Protein AF-A0A1V4SR53-F1 (afdb_monomer_lite)

Secondary structure (DSSP, 8-state):
-EEE-TTT--EEEPPTTS-TTS----HHHHHHHHHHHHHHHHHHHHHHHHHHHHHHHHHHTTT------TTHHHHHHHHHHHHHHHHTT--

pLDDT: mean 80.74, std 9.95, range [37.59, 90.5]

Radius of gyration: 21.28 Å; chains: 1; bounding box: 42×20×60 Å

Structure (mmCIF, N/CA/C/O backbone):
data_AF-A0A1V4SR53-F1
#
_entry.id   AF-A0A1V4SR53-F1
#
loop_
_atom_site.group_PDB
_atom_site.id
_atom_site.type_symbol
_atom_site.label_atom_id
_atom_site.label_alt_id
_atom_site.label_comp_id
_atom_site.label_asym_id
_atom_site.label_entity_id
_atom_site.label_seq_id
_atom_site.pdbx_PDB_ins_code
_atom_site.Cartn_x
_atom_site.Cartn_y
_atom_site.Cartn_z
_atom_site.occupancy
_atom_site.B_iso_or_equiv
_atom_site.auth_seq_id
_atom_site.auth_comp_id
_atom_site.auth_asym_id
_atom_site.auth_atom_id
_atom_site.pdbx_PDB_model_num
ATOM 1 N N . MET A 1 1 ? -18.268 -4.274 31.132 1.00 71.62 1 MET A N 1
ATOM 2 C CA . MET A 1 1 ? -19.032 -3.719 29.994 1.00 71.62 1 MET A CA 1
ATOM 3 C C . MET A 1 1 ? -18.501 -4.277 28.676 1.00 71.62 1 MET A C 1
ATOM 5 O O . MET A 1 1 ? -17.289 -4.410 28.514 1.00 71.62 1 MET A O 1
ATOM 9 N N . THR A 1 2 ? -19.391 -4.661 27.763 1.00 82.06 2 THR A N 1
ATOM 10 C CA . THR A 1 2 ? -19.060 -5.187 26.427 1.00 82.06 2 THR A CA 1
ATOM 11 C C . THR A 1 2 ? -19.583 -4.227 25.371 1.00 82.06 2 THR A C 1
ATOM 13 O O . THR A 1 2 ? -20.755 -3.866 25.414 1.00 82.06 2 THR A O 1
ATOM 16 N N . ALA A 1 3 ? -18.734 -3.817 24.430 1.00 84.62 3 ALA A N 1
ATOM 17 C CA . ALA A 1 3 ? -19.136 -2.964 23.314 1.00 84.62 3 ALA A CA 1
ATOM 18 C C . ALA A 1 3 ? -19.251 -3.787 22.033 1.00 84.62 3 ALA A C 1
ATOM 20 O O . ALA A 1 3 ? -18.462 -4.707 21.804 1.00 84.62 3 ALA A O 1
ATOM 21 N N . LYS A 1 4 ? -20.222 -3.425 21.192 1.00 88.62 4 LYS A N 1
ATOM 22 C CA . LYS A 1 4 ? -20.439 -3.999 19.863 1.00 88.62 4 LYS A CA 1
ATOM 23 C C . LYS A 1 4 ? -20.184 -2.927 18.809 1.00 88.62 4 LYS A C 1
ATOM 25 O O . LYS A 1 4 ? -20.713 -1.825 18.902 1.00 88.62 4 LYS A O 1
ATOM 30 N N . CYS A 1 5 ? -19.389 -3.242 17.790 1.00 88.50 5 CYS A N 1
ATOM 31 C CA . CYS A 1 5 ? -19.179 -2.332 16.665 1.00 88.50 5 CYS A CA 1
ATOM 32 C C . CYS A 1 5 ? -20.370 -2.375 15.701 1.00 88.50 5 CYS A C 1
ATOM 34 O O . CYS A 1 5 ? -20.741 -3.451 15.236 1.00 88.50 5 CYS A O 1
ATOM 36 N N . SER A 1 6 ? -20.895 -1.209 15.323 1.00 86.75 6 SER A N 1
ATOM 37 C CA . SER A 1 6 ? -21.950 -1.072 14.309 1.00 86.75 6 SER A CA 1
ATOM 38 C C . SER A 1 6 ? -21.498 -1.470 12.899 1.00 86.75 6 SER A C 1
ATOM 40 O O . SER A 1 6 ? -22.288 -2.015 12.142 1.00 86.75 6 SER A O 1
ATOM 42 N N . LYS A 1 7 ? -20.221 -1.254 12.552 1.00 85.06 7 LYS A N 1
ATOM 43 C CA . LYS A 1 7 ? -19.689 -1.529 11.204 1.00 85.06 7 LYS A CA 1
ATOM 44 C C . LYS A 1 7 ? -19.359 -2.997 10.949 1.00 85.06 7 LYS A C 1
ATOM 46 O O . LYS A 1 7 ? -19.583 -3.492 9.857 1.00 85.06 7 LYS A O 1
ATOM 51 N N . CYS A 1 8 ? -18.753 -3.681 11.921 1.00 87.19 8 CYS A N 1
ATOM 52 C CA . CYS A 1 8 ? -18.264 -5.055 11.730 1.00 87.19 8 CYS A CA 1
ATOM 53 C C . CYS A 1 8 ? -18.921 -6.092 12.645 1.00 87.19 8 CYS A C 1
ATOM 55 O O . CYS A 1 8 ? -18.530 -7.256 12.610 1.00 87.19 8 CYS A O 1
ATOM 57 N N . GLY A 1 9 ? -19.846 -5.680 13.518 1.00 88.62 9 GLY A N 1
ATOM 58 C CA . GLY A 1 9 ? -20.558 -6.566 14.444 1.00 88.62 9 GLY A CA 1
ATOM 59 C C . GLY A 1 9 ? -19.706 -7.173 15.564 1.00 88.62 9 GLY A C 1
ATOM 60 O O . GLY A 1 9 ? -20.250 -7.859 16.428 1.00 88.62 9 GLY A O 1
ATOM 61 N N . ALA A 1 10 ? -18.392 -6.926 15.582 1.00 88.06 10 ALA A N 1
ATOM 62 C CA . ALA A 1 10 ? -17.484 -7.500 16.566 1.00 88.06 10 ALA A CA 1
ATOM 63 C C . ALA A 1 10 ? -17.806 -7.012 17.982 1.00 88.06 10 ALA A C 1
ATOM 65 O O . ALA A 1 10 ? -18.090 -5.828 18.179 1.00 88.06 10 ALA A O 1
ATOM 66 N N . GLN A 1 11 ? -17.705 -7.919 18.951 1.00 90.50 11 GLN A N 1
ATOM 67 C CA . GLN A 1 11 ? -17.873 -7.628 20.370 1.00 90.50 11 GLN A CA 1
ATOM 68 C C . GLN A 1 11 ? -16.528 -7.730 21.088 1.00 90.50 11 GLN A C 1
ATOM 70 O O . GLN A 1 11 ? -15.728 -8.614 20.781 1.00 90.50 11 GLN A O 1
ATOM 75 N N . TRP A 1 12 ? -16.261 -6.824 22.028 1.00 88.88 12 TRP A N 1
ATOM 76 C CA . TRP A 1 12 ? -15.076 -6.896 22.885 1.00 88.88 12 TRP A CA 1
ATOM 77 C C . TRP A 1 12 ? -15.362 -6.354 24.285 1.00 88.88 12 TRP A C 1
ATOM 79 O O . TRP A 1 12 ? -16.269 -5.544 24.498 1.00 88.88 12 TRP A O 1
ATOM 89 N N . LYS A 1 13 ? -14.569 -6.816 25.256 1.00 86.06 13 LYS A N 1
ATOM 90 C CA . LYS A 1 13 ? -14.624 -6.342 26.640 1.00 86.06 13 LYS A CA 1
ATOM 91 C C . LYS A 1 13 ? -13.940 -4.981 26.716 1.00 86.06 13 LYS A C 1
ATOM 93 O O . LYS A 1 13 ? -12.781 -4.849 26.325 1.00 86.06 13 LYS A O 1
ATOM 98 N N . VAL A 1 14 ? -14.658 -3.972 27.188 1.00 80.62 14 VAL A N 1
ATOM 99 C CA . VAL A 1 14 ? -14.117 -2.619 27.318 1.00 80.62 14 VAL A CA 1
ATOM 100 C C . VAL A 1 14 ? -13.587 -2.435 28.736 1.00 80.62 14 VAL A C 1
ATOM 102 O O . VAL A 1 14 ? -14.285 -2.749 29.702 1.00 80.62 14 VAL A O 1
ATOM 105 N N . SER A 1 15 ? -12.346 -1.959 28.853 1.00 77.69 15 SER A N 1
ATOM 106 C CA . SER A 1 15 ? -11.759 -1.569 30.137 1.00 77.69 15 SER A CA 1
ATOM 107 C C . SER A 1 15 ? -12.230 -0.164 30.505 1.00 77.69 15 SER A C 1
ATOM 109 O O . SER A 1 15 ? -12.199 0.725 29.657 1.00 77.69 15 SER A O 1
ATOM 111 N N . ILE A 1 16 ? -12.663 0.018 31.754 1.00 69.00 16 ILE A N 1
ATOM 112 C CA . ILE A 1 16 ? -13.131 1.305 32.301 1.00 69.00 16 ILE A CA 1
ATOM 113 C C . ILE A 1 16 ? -11.952 2.272 32.512 1.00 69.00 16 ILE A C 1
ATOM 115 O O . ILE A 1 16 ? -12.147 3.476 32.546 1.00 69.00 16 ILE A O 1
ATOM 119 N N . HIS A 1 17 ? -10.713 1.769 32.560 1.00 67.06 17 HIS A N 1
ATOM 120 C CA . HIS A 1 17 ? -9.500 2.572 32.771 1.00 67.06 17 HIS A CA 1
ATOM 121 C C . HIS A 1 17 ? -9.077 3.451 31.578 1.00 67.06 17 HIS A C 1
ATOM 123 O O . HIS A 1 17 ? -7.948 3.927 31.555 1.00 67.06 17 HIS A O 1
ATOM 129 N N . LYS A 1 18 ? -9.920 3.619 30.554 1.00 63.53 18 LYS A N 1
ATOM 130 C CA . LYS A 1 18 ? -9.627 4.514 29.428 1.00 63.53 18 LYS A CA 1
ATOM 131 C C . LYS A 1 18 ? -10.439 5.792 29.568 1.00 63.53 18 LYS A C 1
ATOM 133 O O . LYS A 1 18 ? -11.632 5.706 29.847 1.00 63.53 18 LYS A O 1
ATOM 138 N N . ASP A 1 19 ? -9.784 6.930 29.343 1.00 64.38 19 ASP A N 1
ATOM 139 C CA . ASP A 1 19 ? -10.387 8.263 29.399 1.00 64.38 19 ASP A CA 1
ATOM 140 C C . ASP A 1 19 ? -11.715 8.314 28.640 1.00 64.38 19 ASP A C 1
ATOM 142 O O . ASP A 1 19 ? -11.775 7.985 27.447 1.00 64.38 19 ASP A O 1
ATOM 146 N N . LEU A 1 20 ? -12.770 8.745 29.344 1.00 64.12 20 LEU A N 1
ATOM 147 C CA . LEU A 1 20 ? -14.117 8.913 28.791 1.00 64.12 20 LEU A CA 1
ATOM 148 C C . LEU A 1 20 ? -14.175 9.994 27.698 1.00 64.12 20 LEU A C 1
ATOM 150 O O . LEU A 1 20 ? -15.108 9.977 26.900 1.00 64.12 20 LEU A O 1
ATOM 154 N N . ASP A 1 21 ? -13.180 10.883 27.631 1.00 71.88 21 ASP A N 1
ATOM 155 C CA . ASP A 1 21 ? -13.065 11.908 26.585 1.00 71.88 21 ASP A CA 1
ATOM 156 C C . ASP A 1 21 ? -12.675 11.337 25.214 1.00 71.88 21 ASP A C 1
ATOM 158 O O . ASP A 1 21 ? -12.877 11.981 24.183 1.00 71.88 21 ASP A O 1
ATOM 162 N N . SER A 1 22 ? -12.127 10.118 25.158 1.00 69.94 22 SER A N 1
ATOM 163 C CA . SER A 1 22 ? -11.731 9.506 23.889 1.00 69.94 22 SER A CA 1
ATOM 164 C C . SER A 1 22 ? -12.869 8.667 23.284 1.00 69.94 22 SER A C 1
ATOM 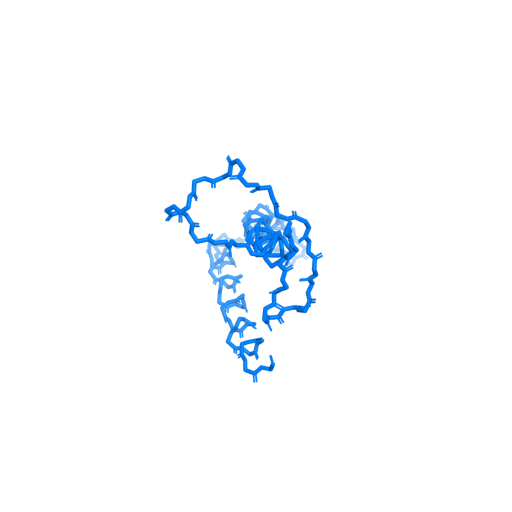166 O O . SER A 1 22 ? -13.420 7.785 23.951 1.00 69.94 22 SER A O 1
ATOM 168 N N . PRO A 1 23 ? -13.232 8.865 22.000 1.00 73.38 23 PRO A N 1
ATOM 169 C CA . PRO A 1 23 ? -14.255 8.045 21.367 1.00 73.38 23 PRO A CA 1
ATOM 170 C C . PRO A 1 23 ? -13.798 6.582 21.282 1.00 73.38 23 PRO A C 1
ATOM 172 O O . PRO A 1 23 ? -12.687 6.274 20.840 1.00 73.38 23 PRO A O 1
ATOM 175 N N . PHE A 1 24 ? -14.676 5.648 21.658 1.00 75.19 24 PHE A N 1
ATOM 176 C CA . PHE A 1 24 ? -14.380 4.218 21.585 1.00 75.19 24 PHE A CA 1
ATOM 177 C C . PHE A 1 24 ? -14.212 3.745 20.134 1.00 75.19 24 PHE A C 1
ATOM 179 O O . PHE A 1 24 ? -15.178 3.560 19.393 1.00 75.19 24 PHE A O 1
ATOM 186 N N . VAL A 1 25 ? -12.967 3.473 19.734 1.00 81.88 25 VAL A N 1
ATOM 187 C CA . VAL A 1 25 ? -12.648 2.918 18.412 1.00 81.88 25 VAL A CA 1
ATOM 188 C C . VAL A 1 25 ? -12.685 1.388 18.449 1.00 81.88 25 VAL A C 1
ATOM 190 O O . VAL A 1 25 ? -12.047 0.752 19.288 1.00 81.88 25 VAL A O 1
ATOM 193 N N . CYS A 1 26 ? -13.389 0.771 17.494 1.00 86.75 26 CYS A N 1
ATOM 194 C CA . CYS A 1 26 ? -13.398 -0.684 17.356 1.00 86.75 26 CYS A CA 1
ATOM 195 C C . CYS A 1 26 ? -11.984 -1.218 17.048 1.00 86.75 26 CYS A C 1
ATOM 197 O O . CYS A 1 26 ? -11.413 -0.844 16.017 1.00 86.75 26 CYS A O 1
ATOM 199 N N . PRO A 1 27 ? -11.433 -2.144 17.858 1.00 85.19 27 PRO A N 1
ATOM 200 C CA . PRO A 1 27 ? -10.070 -2.641 17.679 1.00 85.19 27 PRO A CA 1
ATOM 201 C C . PRO A 1 27 ? -9.897 -3.411 16.364 1.00 85.19 27 PRO A C 1
ATOM 203 O O . PRO A 1 27 ? -8.868 -3.280 15.705 1.00 85.19 27 PRO A O 1
ATOM 206 N N . ARG A 1 28 ? -10.925 -4.151 15.921 1.00 84.44 28 ARG A N 1
ATOM 207 C CA . ARG A 1 28 ? -10.904 -4.863 14.631 1.00 84.44 28 ARG A CA 1
ATOM 208 C C . ARG A 1 28 ? -10.920 -3.907 13.442 1.00 84.44 28 ARG A C 1
ATOM 210 O O . ARG A 1 28 ? -10.105 -4.061 12.538 1.00 84.44 28 ARG A O 1
ATOM 217 N N . CYS A 1 29 ? -11.822 -2.925 13.432 1.00 84.69 29 CYS A N 1
ATOM 218 C CA . CYS A 1 29 ? -11.859 -1.927 12.359 1.00 84.69 29 CYS A CA 1
ATOM 219 C C . CYS A 1 29 ? -10.568 -1.105 12.328 1.00 84.69 29 CYS A C 1
ATOM 221 O O . CYS A 1 29 ? -10.002 -0.917 11.258 1.00 84.69 29 CYS A O 1
ATOM 223 N N . SER A 1 30 ? -10.070 -0.685 13.495 1.00 84.50 30 SER A N 1
ATOM 224 C CA . SER A 1 30 ? -8.811 0.055 13.611 1.00 84.50 30 SER A CA 1
ATOM 225 C C . SER A 1 30 ? -7.626 -0.748 13.071 1.00 84.50 30 SER A C 1
ATOM 227 O O . SER A 1 30 ? -6.853 -0.233 12.267 1.00 84.50 30 SER A O 1
ATOM 229 N N . SER A 1 31 ? -7.512 -2.026 13.447 1.00 82.12 31 SER A N 1
ATOM 230 C CA . SER A 1 31 ? -6.447 -2.914 12.970 1.00 82.12 31 SER A CA 1
ATOM 231 C C . SER A 1 31 ? -6.488 -3.106 11.450 1.00 82.12 31 SER A C 1
ATOM 233 O O . SER A 1 31 ? -5.456 -2.960 10.796 1.00 82.12 31 SER A O 1
ATOM 235 N N . LYS A 1 32 ? -7.676 -3.329 10.865 1.00 80.06 32 LYS A N 1
ATOM 236 C CA . LYS A 1 32 ? -7.837 -3.429 9.403 1.00 80.06 32 LYS A CA 1
ATOM 237 C C . LYS A 1 32 ? -7.396 -2.153 8.685 1.00 80.06 32 LYS A C 1
ATOM 239 O O . LYS A 1 32 ? -6.730 -2.243 7.659 1.00 80.06 32 LYS A O 1
ATOM 244 N N . THR A 1 33 ? -7.744 -0.980 9.216 1.00 81.12 33 THR A N 1
ATOM 245 C CA . THR A 1 33 ? -7.319 0.302 8.636 1.00 81.12 33 THR A CA 1
ATOM 246 C C . THR A 1 33 ? -5.802 0.446 8.673 1.00 81.12 33 THR A C 1
ATOM 248 O O . THR A 1 33 ? -5.205 0.732 7.642 1.00 81.12 33 THR A O 1
ATOM 251 N N . LYS A 1 34 ? -5.166 0.173 9.821 1.00 80.69 34 LYS A N 1
ATOM 252 C CA . LYS A 1 34 ? -3.701 0.232 9.951 1.00 80.69 34 LYS A CA 1
ATOM 253 C C . LYS A 1 34 ? -3.007 -0.709 8.968 1.00 80.69 34 LYS A C 1
ATOM 255 O O . LYS A 1 34 ? -2.085 -0.287 8.285 1.00 80.69 34 LYS A O 1
ATOM 260 N N . PHE A 1 35 ? -3.494 -1.945 8.849 1.00 80.62 35 PHE A N 1
ATOM 261 C CA . PHE A 1 35 ? -2.945 -2.924 7.913 1.00 80.62 35 PHE A CA 1
ATOM 262 C C . PHE A 1 35 ? -3.026 -2.447 6.456 1.00 80.62 35 PHE A C 1
ATOM 264 O O . PHE A 1 35 ? -2.029 -2.513 5.741 1.00 80.62 35 PHE A O 1
ATOM 271 N N . LYS A 1 36 ? -4.178 -1.905 6.027 1.00 82.75 36 LYS A N 1
ATOM 272 C CA . LYS A 1 36 ? -4.335 -1.336 4.677 1.00 82.75 36 LYS A CA 1
ATOM 273 C C . LYS A 1 36 ? -3.344 -0.198 4.424 1.00 82.75 36 LYS A C 1
ATOM 275 O O . LYS A 1 36 ? -2.725 -0.165 3.367 1.00 82.75 36 LYS A O 1
ATOM 280 N N . THR A 1 37 ? -3.172 0.702 5.391 1.00 84.19 37 THR A N 1
ATOM 281 C CA . THR A 1 37 ? -2.221 1.815 5.283 1.00 84.19 37 THR A CA 1
ATOM 282 C C . THR A 1 37 ? -0.782 1.315 5.173 1.00 84.19 37 THR A C 1
ATOM 284 O O . THR A 1 37 ? -0.060 1.742 4.277 1.00 84.19 37 THR A O 1
ATOM 287 N N . THR A 1 38 ? -0.363 0.376 6.027 1.00 87.38 38 THR A N 1
ATOM 288 C CA . THR A 1 38 ? 0.989 -0.200 5.970 1.00 87.38 38 THR A CA 1
ATOM 289 C C . THR A 1 38 ? 1.250 -0.881 4.629 1.00 87.38 38 THR A C 1
ATOM 291 O O . THR A 1 38 ? 2.295 -0.659 4.025 1.00 87.38 38 THR A O 1
ATOM 294 N N . LEU A 1 39 ? 0.293 -1.672 4.137 1.00 86.56 39 LEU A N 1
ATOM 295 C CA . LEU A 1 39 ? 0.427 -2.387 2.869 1.00 86.56 39 LEU A CA 1
ATOM 296 C C . LEU A 1 39 ? 0.491 -1.426 1.675 1.00 86.56 39 LEU A C 1
ATOM 298 O O . LEU A 1 39 ? 1.275 -1.643 0.757 1.00 86.56 39 LEU A O 1
ATOM 302 N N . PHE A 1 40 ? -0.267 -0.326 1.722 1.00 86.94 40 PHE A N 1
ATOM 303 C CA . PHE A 1 40 ? -0.208 0.723 0.709 1.00 86.94 40 PHE A CA 1
ATOM 304 C C . PHE A 1 40 ? 1.180 1.369 0.620 1.00 86.94 40 PHE A C 1
ATOM 306 O O . PHE A 1 40 ? 1.730 1.478 -0.476 1.00 86.94 40 PHE A O 1
ATOM 313 N N . PHE A 1 41 ? 1.769 1.762 1.754 1.00 87.31 41 PHE A N 1
ATOM 314 C CA . PHE A 1 41 ? 3.113 2.345 1.765 1.00 87.31 41 PHE A CA 1
ATOM 315 C C . PHE A 1 41 ? 4.189 1.325 1.388 1.00 87.31 41 PHE A C 1
ATOM 317 O O . PHE A 1 41 ? 5.108 1.666 0.650 1.00 87.31 41 PHE A O 1
ATOM 324 N N . ALA A 1 42 ? 4.060 0.071 1.827 1.00 89.31 42 ALA A N 1
ATOM 325 C CA . ALA A 1 42 ? 4.971 -0.996 1.424 1.00 89.31 42 ALA A CA 1
ATOM 326 C C . ALA A 1 42 ? 4.939 -1.225 -0.096 1.00 89.31 42 ALA A C 1
ATOM 328 O O . ALA A 1 42 ? 5.995 -1.318 -0.719 1.00 89.31 42 ALA A O 1
ATOM 329 N N . GLY A 1 43 ? 3.747 -1.246 -0.703 1.00 87.00 43 GLY A N 1
ATOM 330 C CA . GLY A 1 43 ? 3.583 -1.345 -2.154 1.00 87.00 43 GLY A CA 1
ATOM 331 C C . GLY A 1 43 ? 4.179 -0.151 -2.902 1.00 87.00 43 GLY A C 1
ATOM 332 O O . GLY A 1 43 ? 4.850 -0.342 -3.913 1.00 87.00 43 GLY A O 1
ATOM 333 N N . LEU A 1 44 ? 4.027 1.065 -2.367 1.00 87.88 44 LEU A N 1
ATOM 334 C CA . LEU A 1 44 ? 4.628 2.271 -2.944 1.00 87.88 44 LEU A CA 1
ATOM 335 C C . LEU A 1 44 ? 6.159 2.206 -2.914 1.00 87.88 44 LEU A C 1
ATOM 337 O O . LEU A 1 44 ? 6.808 2.446 -3.928 1.00 87.88 44 LEU A O 1
ATOM 341 N N . ILE A 1 45 ? 6.740 1.838 -1.770 1.00 89.00 45 ILE A N 1
ATOM 342 C CA . ILE A 1 45 ? 8.194 1.702 -1.617 1.00 89.00 45 ILE A CA 1
ATOM 343 C C . ILE A 1 45 ? 8.725 0.611 -2.552 1.00 89.00 45 ILE A C 1
ATOM 345 O O . ILE A 1 45 ? 9.697 0.835 -3.270 1.00 89.00 45 ILE A O 1
ATOM 349 N N . ALA A 1 46 ? 8.068 -0.551 -2.595 1.00 86.94 46 ALA A N 1
ATOM 350 C CA . ALA A 1 46 ? 8.437 -1.637 -3.497 1.00 86.94 46 ALA A CA 1
ATOM 351 C C . ALA A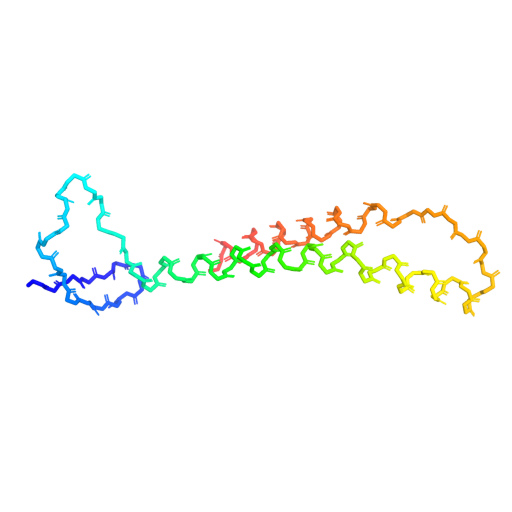 1 46 ? 8.373 -1.198 -4.969 1.00 86.94 46 ALA A C 1
ATOM 353 O O . ALA A 1 46 ? 9.298 -1.475 -5.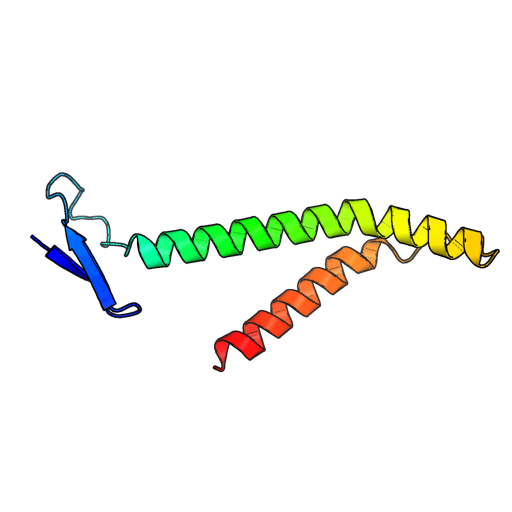729 1.00 86.94 46 ALA A O 1
ATOM 354 N N . SER A 1 47 ? 7.335 -0.449 -5.354 1.00 86.12 47 SER A N 1
ATOM 355 C CA . SER A 1 47 ? 7.189 0.135 -6.691 1.00 86.12 47 SER A CA 1
ATOM 356 C C . SER A 1 47 ? 8.366 1.050 -7.047 1.00 86.12 47 SER A C 1
ATOM 358 O O . SER A 1 47 ? 8.927 0.930 -8.134 1.00 86.12 47 SER A O 1
ATOM 360 N N . CYS A 1 48 ? 8.777 1.930 -6.129 1.00 85.31 48 CYS A N 1
ATOM 361 C CA . CYS A 1 48 ? 9.907 2.839 -6.337 1.00 85.31 48 CYS A CA 1
ATOM 362 C C . CYS A 1 48 ? 11.260 2.125 -6.467 1.00 85.31 48 CYS A C 1
ATOM 364 O O . CYS A 1 48 ? 12.168 2.676 -7.077 1.00 85.31 48 CYS A O 1
ATOM 366 N N . LEU A 1 49 ? 11.430 0.943 -5.869 1.00 86.56 49 LEU A N 1
ATOM 367 C CA . LEU A 1 49 ? 12.725 0.252 -5.826 1.00 86.56 49 LEU A CA 1
ATOM 368 C C . LEU A 1 49 ? 12.861 -0.831 -6.899 1.00 86.56 49 LEU A C 1
ATOM 370 O O . LEU A 1 49 ? 13.904 -0.950 -7.541 1.00 86.56 49 LEU A O 1
ATOM 374 N N . ILE A 1 50 ? 11.816 -1.636 -7.081 1.00 86.06 50 ILE A N 1
ATOM 375 C CA . ILE A 1 50 ? 11.861 -2.8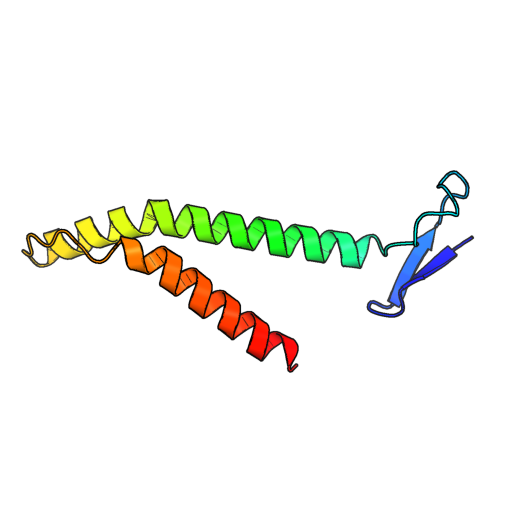32 -7.925 1.00 86.06 50 ILE A CA 1
ATOM 376 C C . ILE A 1 50 ? 11.656 -2.457 -9.389 1.00 86.06 50 ILE A C 1
ATOM 378 O O . ILE A 1 50 ? 12.352 -2.966 -10.263 1.00 86.06 50 ILE A O 1
ATOM 382 N N . ILE A 1 51 ? 10.713 -1.561 -9.676 1.00 84.06 51 ILE A N 1
ATOM 383 C CA . ILE A 1 51 ? 10.284 -1.336 -11.055 1.00 84.06 51 ILE A CA 1
ATOM 384 C C . ILE A 1 51 ? 11.341 -0.605 -11.898 1.00 84.06 51 ILE A C 1
ATOM 386 O O . ILE A 1 51 ? 11.554 -1.051 -13.024 1.00 84.06 51 ILE A O 1
ATOM 390 N N . PRO A 1 52 ? 12.092 0.391 -11.383 1.00 84.50 52 PRO A N 1
ATOM 391 C CA . PRO A 1 52 ? 13.277 0.918 -12.070 1.00 84.50 52 PRO A CA 1
ATOM 392 C C . PRO A 1 52 ? 14.248 -0.181 -12.514 1.00 84.50 52 PRO A C 1
ATOM 394 O O . PRO A 1 52 ? 14.645 -0.276 -13.671 1.00 84.50 52 PRO A O 1
ATOM 397 N N . LYS A 1 53 ? 14.562 -1.107 -11.600 1.00 85.88 53 LYS A N 1
ATOM 398 C CA . LYS A 1 53 ? 15.482 -2.216 -11.873 1.00 85.88 53 LYS A CA 1
ATOM 399 C C . LYS A 1 53 ? 14.937 -3.168 -12.935 1.00 85.88 53 LYS A C 1
ATOM 401 O O . LYS A 1 53 ? 15.681 -3.558 -13.830 1.00 85.88 53 LYS A O 1
ATOM 406 N N . LEU A 1 54 ? 13.653 -3.515 -12.859 1.00 84.94 54 LEU A N 1
ATOM 407 C CA . LEU A 1 54 ? 12.999 -4.357 -13.862 1.00 84.94 54 LEU A CA 1
ATOM 408 C C . LEU A 1 54 ? 12.934 -3.676 -15.233 1.00 84.94 54 LEU A C 1
ATOM 410 O O . LEU A 1 54 ? 13.125 -4.339 -16.249 1.00 84.94 54 LEU A O 1
ATOM 414 N N . ASN A 1 55 ? 12.700 -2.364 -15.268 1.00 84.44 55 ASN A N 1
ATOM 415 C CA . ASN A 1 55 ? 12.650 -1.590 -16.500 1.00 84.44 55 ASN A CA 1
ATOM 416 C C . ASN A 1 55 ? 14.021 -1.545 -17.187 1.00 84.44 55 ASN A C 1
ATOM 418 O O . ASN A 1 55 ? 14.102 -1.811 -18.383 1.00 84.44 55 ASN A O 1
ATOM 422 N N . CYS A 1 56 ? 15.105 -1.334 -16.430 1.00 82.69 56 CYS A N 1
ATOM 423 C CA . CYS A 1 56 ? 16.467 -1.424 -16.961 1.00 82.69 56 CYS A CA 1
ATOM 424 C C . CYS A 1 56 ? 16.760 -2.796 -17.583 1.00 82.69 56 CYS A C 1
ATOM 426 O O . CYS A 1 56 ? 17.246 -2.859 -18.709 1.00 82.69 56 CYS A O 1
ATOM 428 N N . ILE A 1 57 ? 16.422 -3.890 -16.888 1.00 86.56 57 ILE A N 1
ATOM 429 C CA . ILE A 1 57 ? 16.615 -5.259 -17.404 1.00 86.56 57 ILE A CA 1
ATOM 430 C C . ILE A 1 57 ? 15.813 -5.469 -18.695 1.00 86.56 57 ILE A C 1
ATOM 432 O O . ILE A 1 57 ? 16.312 -6.033 -19.666 1.00 86.56 57 ILE A O 1
ATOM 436 N N . ALA A 1 58 ? 14.565 -5.003 -18.726 1.00 87.06 58 ALA A N 1
ATOM 437 C CA . ALA A 1 58 ? 13.700 -5.153 -19.889 1.00 87.06 58 ALA A CA 1
ATOM 438 C C . ALA A 1 58 ? 14.148 -4.292 -21.084 1.00 87.06 58 ALA A C 1
ATOM 440 O O . ALA A 1 58 ? 13.899 -4.668 -22.228 1.00 87.06 58 ALA A O 1
ATOM 441 N N . ASN A 1 59 ? 14.782 -3.144 -20.841 1.00 86.12 59 ASN A N 1
ATOM 442 C CA . ASN A 1 59 ? 15.344 -2.294 -21.890 1.00 86.12 59 ASN A CA 1
ATOM 443 C C . ASN A 1 59 ? 16.622 -2.899 -22.476 1.00 86.12 59 ASN A C 1
ATOM 445 O O . ASN A 1 59 ? 16.745 -2.958 -23.699 1.00 86.12 59 ASN A O 1
ATOM 449 N N . ASP A 1 60 ? 17.503 -3.426 -21.623 1.00 87.88 60 ASP A N 1
ATOM 450 C CA . ASP A 1 60 ? 18.719 -4.135 -22.034 1.00 87.88 60 ASP A CA 1
ATOM 451 C C . ASP A 1 60 ? 18.386 -5.354 -22.907 1.00 87.88 60 ASP A C 1
ATOM 453 O O . ASP A 1 60 ? 18.881 -5.484 -24.025 1.00 87.88 60 ASP A O 1
ATOM 457 N N . ALA A 1 61 ? 17.411 -6.165 -22.480 1.00 88.44 61 ALA A N 1
ATOM 458 C CA . ALA A 1 61 ? 16.925 -7.312 -23.250 1.00 88.44 61 ALA A CA 1
ATOM 459 C C . ALA A 1 61 ? 16.347 -6.941 -24.631 1.00 88.44 61 ALA A C 1
ATOM 461 O O . ALA A 1 61 ? 16.300 -7.782 -25.528 1.00 88.44 61 ALA A O 1
ATOM 462 N N . ARG A 1 62 ? 15.886 -5.698 -24.815 1.00 88.88 62 ARG A N 1
ATOM 463 C CA . ARG A 1 62 ? 15.357 -5.190 -26.091 1.00 88.88 62 ARG A CA 1
ATOM 464 C C . ARG A 1 62 ? 16.396 -4.433 -26.921 1.00 88.88 62 ARG A C 1
ATOM 466 O O . ARG A 1 62 ? 16.076 -4.009 -28.027 1.00 88.88 62 ARG A O 1
ATOM 473 N N . GLY A 1 63 ? 17.612 -4.243 -26.407 1.00 90.44 63 GLY A N 1
ATOM 474 C CA . GLY A 1 63 ? 18.655 -3.454 -27.063 1.00 90.44 63 GLY A CA 1
ATOM 475 C C . GLY A 1 63 ? 18.410 -1.941 -27.032 1.00 90.44 63 GLY A C 1
ATOM 476 O O . GLY A 1 63 ? 18.995 -1.214 -27.834 1.00 90.44 63 GLY A O 1
ATOM 477 N N . TYR A 1 64 ? 17.552 -1.445 -26.133 1.00 82.75 64 TYR A N 1
ATOM 478 C CA . TYR A 1 64 ? 17.310 -0.011 -25.971 1.00 82.75 64 TYR A CA 1
ATOM 479 C C . TYR A 1 64 ? 18.179 0.576 -24.854 1.00 82.75 64 TYR A C 1
ATOM 481 O O . TYR A 1 64 ? 18.097 0.161 -23.701 1.00 82.75 64 TYR A O 1
ATOM 489 N N . GLN A 1 65 ? 18.930 1.634 -25.163 1.00 72.62 65 GLN A N 1
ATOM 490 C CA . GLN A 1 65 ? 19.530 2.525 -24.162 1.00 72.62 65 GLN A CA 1
ATOM 491 C C . GLN A 1 65 ? 18.522 3.623 -23.797 1.00 72.62 65 GLN A C 1
ATOM 493 O O . GLN A 1 65 ? 18.664 4.781 -24.182 1.00 72.62 65 GLN A O 1
ATOM 498 N N . ALA A 1 66 ? 17.447 3.241 -23.107 1.00 69.88 66 ALA A N 1
ATOM 499 C CA . ALA A 1 66 ? 16.427 4.177 -22.647 1.00 69.88 66 ALA A CA 1
ATOM 500 C C . ALA A 1 66 ? 16.664 4.540 -21.177 1.00 69.88 66 ALA A C 1
ATOM 502 O O . ALA A 1 66 ? 16.674 3.671 -20.306 1.00 69.88 66 ALA A O 1
ATOM 503 N N . VAL A 1 67 ? 16.820 5.838 -20.910 1.00 66.88 67 VAL A N 1
ATOM 504 C CA . VAL A 1 67 ? 16.879 6.409 -19.561 1.00 66.88 67 VAL A CA 1
ATOM 505 C C . VAL A 1 67 ? 15.697 7.365 -19.425 1.00 66.88 67 VAL A C 1
ATOM 507 O O . VAL A 1 67 ? 15.692 8.436 -20.026 1.00 66.88 67 VAL A O 1
ATOM 510 N N . GLY A 1 68 ? 14.665 6.966 -18.678 1.00 69.69 68 GLY A N 1
ATOM 511 C CA . GLY A 1 68 ? 13.484 7.802 -18.437 1.00 69.69 68 GLY A CA 1
ATOM 512 C C . GLY A 1 68 ? 12.167 7.025 -18.382 1.00 69.69 68 GLY A C 1
ATOM 513 O O . GLY A 1 68 ? 12.038 5.950 -18.956 1.00 69.69 68 GLY A O 1
ATOM 514 N N . GLY A 1 69 ? 11.181 7.575 -17.664 1.00 68.19 69 GLY A N 1
ATOM 515 C CA . GLY A 1 69 ? 9.837 6.994 -17.493 1.00 68.19 69 GLY A CA 1
ATOM 516 C C . GLY A 1 69 ? 9.584 6.354 -16.122 1.00 68.19 69 GLY A C 1
ATOM 517 O O . GLY A 1 69 ? 8.447 6.272 -15.668 1.00 68.19 69 GLY A O 1
ATOM 518 N N . GLU A 1 70 ? 10.646 5.990 -15.409 1.00 71.81 70 GLU A N 1
ATOM 519 C CA . GLU A 1 70 ? 10.585 5.249 -14.138 1.00 71.81 70 GLU A CA 1
ATOM 520 C C . GLU A 1 70 ? 9.980 6.079 -12.994 1.00 71.81 70 GLU A C 1
ATOM 522 O O . GLU A 1 70 ? 9.313 5.548 -12.108 1.00 71.81 70 GLU A O 1
ATOM 527 N N . ILE A 1 71 ? 10.124 7.408 -13.074 1.00 70.31 71 ILE A N 1
ATOM 528 C CA . ILE A 1 71 ? 9.510 8.391 -12.167 1.00 70.31 71 ILE A CA 1
ATOM 529 C C . ILE A 1 71 ? 7.977 8.365 -12.213 1.00 70.31 71 ILE A C 1
ATOM 531 O O . ILE A 1 71 ? 7.330 8.691 -11.218 1.00 70.31 71 ILE A O 1
ATOM 535 N N . PHE A 1 72 ? 7.375 7.960 -13.334 1.00 77.62 72 PHE A N 1
ATOM 536 C CA . PHE A 1 72 ? 5.916 7.915 -13.462 1.00 77.62 72 PHE A CA 1
ATOM 537 C C . PHE A 1 72 ? 5.308 6.645 -12.872 1.00 77.62 72 PHE A C 1
ATOM 539 O O . PHE A 1 72 ? 4.093 6.553 -12.724 1.00 77.62 72 PHE A O 1
ATOM 546 N N . ILE A 1 73 ? 6.127 5.668 -12.492 1.00 79.75 73 ILE A N 1
ATOM 547 C CA . ILE A 1 73 ? 5.641 4.381 -12.005 1.00 79.75 73 ILE A CA 1
ATOM 548 C C . ILE A 1 73 ? 5.063 4.484 -10.582 1.00 79.75 73 ILE A C 1
ATOM 550 O O . ILE A 1 73 ? 3.963 3.976 -10.359 1.00 79.75 73 ILE A O 1
ATOM 554 N N . PRO A 1 74 ? 5.688 5.203 -9.628 1.00 79.62 74 PRO A N 1
ATOM 555 C CA . PRO A 1 74 ? 5.037 5.533 -8.360 1.00 79.62 74 PRO A CA 1
ATOM 556 C C . PRO A 1 74 ? 3.733 6.318 -8.554 1.00 79.62 74 PRO A C 1
ATOM 558 O O . PRO A 1 74 ? 2.756 6.079 -7.846 1.00 79.62 74 PRO A O 1
ATOM 561 N N . LEU A 1 75 ? 3.691 7.217 -9.544 1.00 84.00 75 LEU A N 1
ATOM 562 C CA . LEU A 1 75 ? 2.484 7.973 -9.886 1.00 84.00 75 LEU A CA 1
ATOM 563 C C . LEU A 1 75 ? 1.368 7.043 -10.392 1.00 84.00 75 LEU A C 1
ATOM 565 O O . LEU A 1 75 ? 0.218 7.170 -9.976 1.00 84.00 75 LEU A O 1
ATOM 569 N N . LEU A 1 76 ? 1.715 6.069 -11.237 1.00 85.31 76 LEU A N 1
ATOM 570 C CA . LEU A 1 76 ? 0.797 5.049 -11.736 1.00 85.31 76 LEU A CA 1
ATOM 571 C C . LEU A 1 76 ? 0.266 4.167 -10.599 1.00 85.31 76 LEU A C 1
ATOM 573 O O . LEU A 1 76 ? -0.933 3.912 -10.540 1.00 85.31 76 LEU A O 1
ATOM 577 N N . TYR A 1 77 ? 1.127 3.748 -9.665 1.00 86.31 77 TYR A N 1
ATOM 578 C CA . TYR A 1 77 ? 0.708 3.000 -8.477 1.00 86.31 77 TYR A CA 1
ATOM 579 C C . TYR A 1 77 ? -0.322 3.781 -7.648 1.00 86.31 77 TYR A C 1
ATOM 581 O O . TYR A 1 77 ? -1.353 3.229 -7.261 1.00 86.31 77 TYR A O 1
ATOM 589 N N . LEU A 1 78 ? -0.078 5.076 -7.414 1.00 87.25 78 LEU A N 1
ATOM 590 C CA . LEU A 1 78 ? -1.014 5.950 -6.704 1.00 87.25 78 LEU A CA 1
ATOM 591 C C . LEU A 1 78 ? -2.356 6.072 -7.436 1.00 87.25 78 LEU A C 1
ATOM 593 O O . LEU A 1 78 ? -3.402 5.982 -6.795 1.00 87.25 78 LEU A O 1
ATOM 597 N N . LEU A 1 79 ? -2.331 6.225 -8.763 1.00 88.19 79 LEU A N 1
ATOM 598 C CA . LEU A 1 79 ? -3.530 6.287 -9.603 1.00 88.19 79 LEU A CA 1
ATOM 599 C C . LEU A 1 79 ? -4.350 4.996 -9.527 1.00 88.19 79 LEU A C 1
ATOM 601 O O . LEU A 1 79 ? -5.551 5.043 -9.275 1.00 88.19 79 LEU A O 1
ATOM 605 N N . VAL A 1 80 ? -3.702 3.840 -9.680 1.00 88.38 80 VAL A N 1
ATOM 606 C CA . VAL A 1 80 ? -4.360 2.528 -9.591 1.00 88.38 80 VAL A CA 1
ATOM 607 C C . VAL A 1 80 ? -4.949 2.316 -8.199 1.00 88.38 80 VAL A C 1
ATOM 609 O O . VAL A 1 80 ? -6.094 1.890 -8.069 1.00 88.38 80 VAL A O 1
ATOM 612 N N . ALA A 1 81 ? -4.210 2.650 -7.144 1.00 86.06 81 ALA A N 1
ATOM 613 C CA . ALA A 1 81 ? -4.699 2.511 -5.780 1.00 86.06 81 ALA A CA 1
ATOM 614 C C . ALA A 1 81 ? -5.868 3.463 -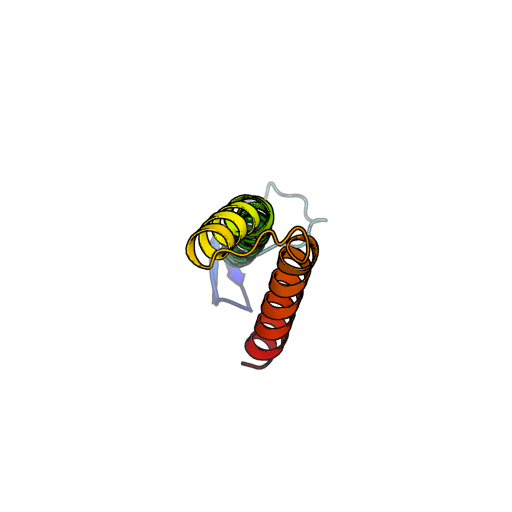5.465 1.00 86.06 81 ALA A C 1
ATOM 616 O O . ALA A 1 81 ? -6.798 3.070 -4.756 1.00 86.06 81 ALA A O 1
ATOM 617 N N . ALA A 1 82 ? -5.853 4.688 -6.000 1.00 86.94 82 ALA A N 1
ATOM 618 C CA . ALA A 1 82 ? -6.973 5.622 -5.906 1.00 86.94 82 ALA A CA 1
ATOM 619 C C . ALA A 1 82 ? -8.215 5.078 -6.626 1.00 86.94 82 ALA A C 1
ATOM 621 O O . ALA A 1 82 ? -9.297 5.060 -6.043 1.00 86.94 82 ALA A O 1
ATOM 622 N N . LEU A 1 83 ? -8.040 4.537 -7.831 1.00 89.19 83 LEU A N 1
ATOM 623 C CA . LEU A 1 83 ? -9.115 3.958 -8.634 1.00 89.19 83 LEU A CA 1
ATOM 624 C C . LEU A 1 83 ? -9.717 2.710 -7.962 1.00 89.19 83 LEU A C 1
ATOM 626 O O . LEU A 1 83 ? -10.934 2.588 -7.852 1.00 89.19 83 LEU A O 1
ATOM 630 N N . ILE A 1 84 ? -8.885 1.827 -7.398 1.00 86.25 84 ILE A N 1
ATOM 631 C CA . ILE A 1 84 ? -9.346 0.684 -6.589 1.00 86.25 84 ILE A CA 1
ATOM 632 C C . ILE A 1 84 ? -10.128 1.161 -5.361 1.00 86.25 84 ILE A C 1
ATOM 634 O O . ILE A 1 84 ? -11.113 0.533 -4.976 1.00 86.25 84 ILE A O 1
ATOM 638 N N . ARG A 1 85 ? -9.702 2.255 -4.719 1.00 81.44 85 ARG A N 1
ATOM 639 C CA . ARG A 1 85 ? -10.402 2.813 -3.557 1.00 81.44 85 ARG A CA 1
ATOM 640 C C . ARG A 1 85 ? -11.758 3.407 -3.935 1.00 81.44 85 ARG A C 1
ATOM 642 O O . ARG A 1 85 ? -12.687 3.256 -3.149 1.00 81.44 85 ARG A O 1
ATOM 649 N N . GLU A 1 86 ? -11.878 4.059 -5.088 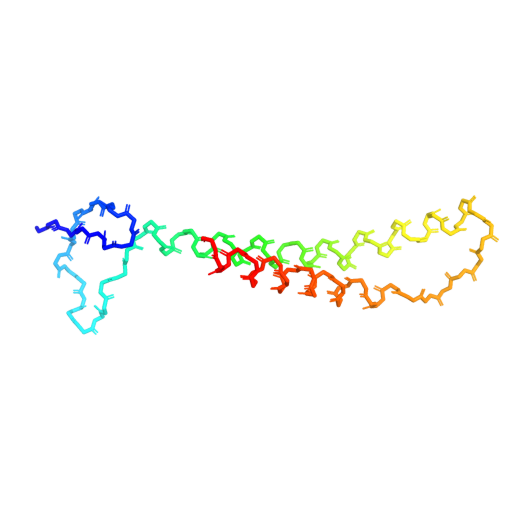1.00 84.50 86 GLU A N 1
ATOM 650 C CA . GLU A 1 86 ? -13.166 4.554 -5.587 1.00 84.50 86 GLU A CA 1
ATOM 651 C C . GLU A 1 86 ? -14.112 3.402 -5.932 1.00 84.50 86 GLU A C 1
ATOM 653 O O . GLU A 1 86 ? -15.233 3.372 -5.431 1.00 84.50 86 GLU A O 1
ATOM 658 N N . ILE A 1 87 ? -13.642 2.399 -6.681 1.00 81.44 87 ILE A N 1
ATOM 659 C CA . ILE A 1 87 ? -14.456 1.226 -7.039 1.00 81.44 87 ILE A CA 1
ATOM 660 C C . ILE A 1 87 ? -14.839 0.419 -5.790 1.00 81.44 87 ILE A C 1
ATOM 662 O O . ILE A 1 87 ? -15.997 0.058 -5.605 1.00 81.44 87 ILE A O 1
ATOM 666 N N . GLY A 1 88 ? -13.883 0.156 -4.898 1.00 65.44 88 GLY A N 1
ATOM 667 C CA . GLY A 1 88 ? -14.099 -0.601 -3.662 1.00 65.44 88 GLY A CA 1
ATOM 668 C C . GLY A 1 88 ? -14.780 0.188 -2.541 1.00 65.44 88 GLY A C 1
ATOM 669 O O . GLY A 1 88 ? -15.070 -0.383 -1.495 1.00 65.44 88 GLY A O 1
ATOM 670 N N . GLY A 1 89 ? -14.991 1.493 -2.720 1.00 55.53 89 GLY A N 1
ATOM 671 C CA . GLY A 1 89 ? -15.851 2.318 -1.872 1.00 55.53 89 GLY A CA 1
ATOM 672 C C . GLY A 1 89 ? -17.311 2.331 -2.334 1.00 55.53 89 GLY A C 1
ATOM 673 O O . GLY A 1 89 ? -18.169 2.782 -1.579 1.00 55.53 89 GLY A O 1
ATOM 674 N N . PHE A 1 90 ? -17.580 1.841 -3.549 1.00 38.22 90 PHE A N 1
ATOM 675 C CA . PHE A 1 90 ? -18.907 1.758 -4.164 1.00 38.22 90 PHE A CA 1
ATOM 676 C C . PHE A 1 90 ? -19.607 0.404 -3.927 1.00 38.22 90 PHE A C 1
ATOM 678 O O . PHE A 1 90 ? -20.781 0.263 -4.267 1.00 38.22 90 PHE A O 1
ATOM 685 N N . LEU A 1 91 ? -18.897 -0.578 -3.353 1.00 37.59 91 LEU A N 1
ATOM 686 C CA . LEU A 1 91 ? -19.370 -1.943 -3.088 1.00 37.59 91 LEU A CA 1
ATOM 687 C C . LEU A 1 91 ? -19.413 -2.262 -1.587 1.00 37.59 91 LEU A C 1
ATOM 689 O O . LEU A 1 91 ? -18.442 -1.908 -0.875 1.00 37.59 91 LEU A O 1
#

Foldseek 3Di:
DWDADPPPRDIDDDDPPDDPPDDDDDPVVVVVVVVVVVVLVVVLVCLLPVVVVVVVVVCVVVVHPDDDDSVCRSVVSVVVVVVCCVVVVVD

Sequence (91 aa):
MTAKCSKCGAQWKVSIHKDLDSPFVCPRCSSKTKFKTTLFFAGLIASCLIIPKLNCIANDARGYQAVGGEIFIPLLYLLVAALIREIGGFL

Organism: Ruminiclostridium hungatei (NCBI:txid48256)